Protein AF-A0A0R3R9L2-F1 (afdb_monomer_lite)

Sequence (101 aa):
MDDNDNHEALLNSPLIKNKICRPRLVAKDGRCVLRQIGMPHPCRSVYKNWFHLVIECSWRIILCVFASGFIITWIIFALIYYLTILPDQSIVSFYLKKEKN

Secondary structure (DSSP, 8-state):
--SHHHHHHHHT-TTT-S------SB-TTS-B-------S-HHHHHHHTHHHHHHHTTTHHHHHHHHHHHHHHHHHHHHHHHHHHHHHHHHHHHHHHHHT-

Foldseek 3Di:
DPDPVVVVVVCPPVVNVPPPPVPPQADPVRDGPDDPPDDPPPPVVVVVCVVVVLVVVPDVSVVVVVVVVVVVVVVVVVVVVCVVVVVVVVVVVVVVVVVVD

Radius of gyration: 33.73 Å; chains: 1; bounding box: 72×45×93 Å

Organism: NCBI:txid42155

Structure (mmCIF, N/CA/C/O backbone):
data_AF-A0A0R3R9L2-F1
#
_entry.id   AF-A0A0R3R9L2-F1
#
loop_
_atom_site.group_PDB
_atom_site.id
_atom_site.type_symbol
_atom_site.label_atom_id
_atom_site.label_alt_id
_atom_site.label_comp_id
_atom_site.label_asym_id
_atom_site.label_entity_id
_atom_site.label_seq_id
_atom_site.pdbx_PDB_ins_code
_atom_site.Cartn_x
_atom_site.Cartn_y
_atom_site.Cartn_z
_atom_site.occupancy
_atom_site.B_iso_or_equiv
_atom_site.auth_seq_id
_atom_site.auth_comp_id
_atom_site.auth_asym_id
_atom_site.auth_atom_id
_atom_site.pdbx_PDB_model_num
ATOM 1 N N . MET A 1 1 ? 35.067 -37.225 -55.268 1.00 53.47 1 MET A N 1
ATOM 2 C CA . MET A 1 1 ? 34.659 -35.812 -55.129 1.00 53.47 1 MET A CA 1
ATOM 3 C C . MET A 1 1 ? 33.175 -35.883 -54.801 1.00 53.47 1 MET A C 1
ATOM 5 O O . MET A 1 1 ? 32.401 -35.716 -55.719 1.00 53.47 1 MET A O 1
ATOM 9 N N . ASP A 1 2 ? 32.764 -36.267 -53.582 1.00 56.53 2 ASP A N 1
ATOM 10 C CA . ASP A 1 2 ? 31.375 -36.757 -53.391 1.00 56.53 2 ASP A CA 1
ATOM 11 C C . ASP A 1 2 ? 30.746 -36.459 -52.010 1.00 56.53 2 ASP A C 1
ATOM 13 O O . ASP A 1 2 ? 29.701 -37.009 -51.680 1.00 56.53 2 ASP A O 1
ATOM 17 N N . ASP A 1 3 ? 31.335 -35.581 -51.188 1.00 60.66 3 ASP A N 1
ATOM 18 C CA . ASP A 1 3 ? 30.789 -35.274 -49.847 1.00 60.66 3 ASP A CA 1
ATOM 19 C C . ASP A 1 3 ? 30.029 -33.934 -49.772 1.00 60.66 3 ASP A C 1
ATOM 21 O O . ASP A 1 3 ? 29.257 -33.696 -48.842 1.00 60.66 3 ASP A O 1
ATOM 25 N N . ASN A 1 4 ? 30.221 -33.044 -50.752 1.00 60.06 4 ASN A N 1
ATOM 26 C CA . ASN A 1 4 ? 29.654 -31.691 -50.731 1.00 60.06 4 ASN A CA 1
ATOM 27 C C . ASN A 1 4 ? 28.158 -31.670 -51.102 1.00 60.06 4 ASN A C 1
ATOM 29 O O . ASN A 1 4 ? 27.377 -30.906 -50.535 1.00 60.06 4 ASN A O 1
ATOM 33 N N . ASP A 1 5 ? 27.741 -32.564 -51.995 1.00 63.94 5 ASP A N 1
ATOM 34 C CA . ASP A 1 5 ? 26.405 -32.540 -52.603 1.00 63.94 5 ASP A CA 1
ATOM 35 C C . ASP A 1 5 ? 25.322 -33.043 -51.632 1.00 63.94 5 ASP A C 1
ATOM 37 O O . ASP A 1 5 ? 24.158 -32.636 -51.680 1.00 63.94 5 ASP A O 1
ATOM 41 N N . ASN A 1 6 ? 25.721 -33.887 -50.677 1.00 64.50 6 ASN A N 1
ATOM 42 C CA . ASN A 1 6 ? 24.830 -34.450 -49.667 1.00 64.50 6 ASN A CA 1
ATOM 43 C C . ASN A 1 6 ? 24.454 -33.420 -48.580 1.00 64.50 6 ASN A C 1
ATOM 45 O O . ASN A 1 6 ? 23.339 -33.439 -48.055 1.00 64.50 6 ASN A O 1
ATOM 49 N N . HIS A 1 7 ? 25.351 -32.476 -48.266 1.00 61.41 7 HIS A N 1
ATOM 50 C CA . HIS A 1 7 ? 25.081 -31.384 -47.320 1.00 61.41 7 HIS A CA 1
ATOM 51 C C . HIS A 1 7 ? 24.032 -30.399 -47.859 1.00 61.41 7 HIS A C 1
ATOM 53 O O . HIS A 1 7 ? 23.166 -29.930 -47.112 1.00 61.41 7 HIS A O 1
ATOM 59 N N . GLU A 1 8 ? 24.065 -30.127 -49.163 1.00 65.25 8 GLU A N 1
ATOM 60 C CA . GLU A 1 8 ? 23.090 -29.260 -49.831 1.00 65.25 8 GLU A CA 1
ATOM 61 C C . GLU A 1 8 ? 21.702 -29.913 -49.919 1.00 65.25 8 GLU A C 1
ATOM 63 O O . GLU A 1 8 ? 20.677 -29.232 -49.808 1.00 65.25 8 GLU A O 1
ATOM 68 N N . ALA A 1 9 ? 21.648 -31.243 -50.035 1.00 65.94 9 ALA A N 1
ATOM 69 C CA . ALA A 1 9 ? 20.397 -31.997 -50.011 1.00 65.94 9 ALA A CA 1
ATOM 70 C C . ALA A 1 9 ? 19.713 -31.954 -48.631 1.00 65.94 9 ALA A C 1
ATOM 72 O O . ALA A 1 9 ? 18.496 -31.767 -48.553 1.00 65.94 9 ALA A O 1
ATOM 73 N N . LEU A 1 10 ? 20.478 -32.038 -47.533 1.00 63.91 10 LEU A N 1
ATOM 74 C CA . LEU A 1 10 ? 19.928 -31.932 -46.174 1.00 63.91 10 LEU A CA 1
ATOM 75 C C . LEU A 1 10 ? 19.383 -30.529 -45.871 1.00 63.91 10 LEU A C 1
ATOM 77 O O . LEU A 1 10 ? 18.316 -30.414 -45.264 1.00 63.91 10 LEU A O 1
ATOM 81 N N . LEU A 1 11 ? 20.045 -29.471 -46.348 1.00 63.28 11 LEU A N 1
ATOM 82 C CA . LEU A 1 11 ? 19.572 -28.083 -46.226 1.00 63.28 11 LEU A CA 1
ATOM 83 C C . LEU A 1 11 ? 18.267 -27.817 -46.992 1.00 63.28 11 LEU A C 1
ATOM 85 O O . LEU A 1 11 ? 17.451 -27.007 -46.550 1.00 63.28 11 LEU A O 1
ATOM 89 N N . ASN A 1 12 ? 18.049 -28.513 -48.110 1.00 62.66 12 ASN A N 1
ATOM 90 C CA . ASN A 1 12 ? 16.874 -28.345 -48.971 1.00 62.66 12 ASN A CA 1
ATOM 91 C C . ASN A 1 12 ? 15.662 -29.202 -48.567 1.00 62.66 12 ASN A C 1
ATOM 93 O O . AS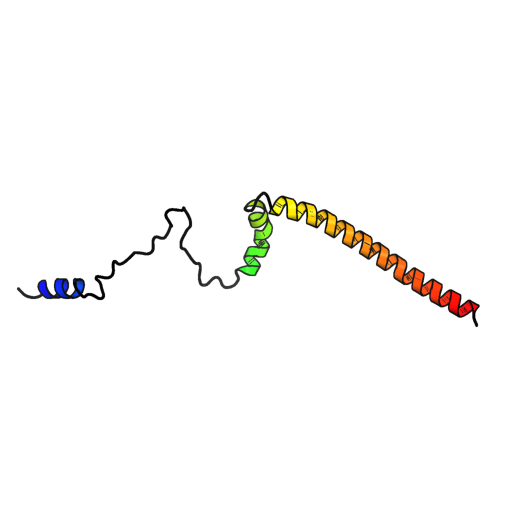N A 1 12 ? 14.609 -29.128 -49.209 1.00 62.66 12 ASN A O 1
ATOM 97 N N . SER A 1 13 ? 15.768 -29.962 -47.474 1.00 62.78 13 SER A N 1
ATOM 98 C CA . SER A 1 13 ? 14.650 -30.697 -46.881 1.00 62.78 13 SER A CA 1
ATOM 99 C C . SER A 1 13 ? 13.464 -29.755 -46.601 1.00 62.78 13 SER A C 1
ATOM 101 O O . SER A 1 13 ? 13.644 -28.714 -45.958 1.00 62.78 13 SER A O 1
ATOM 103 N N . PRO A 1 14 ? 12.219 -30.106 -46.976 1.00 55.72 14 PRO A N 1
ATOM 104 C CA . PRO A 1 14 ? 11.044 -29.262 -46.737 1.00 55.72 14 PRO A CA 1
ATOM 105 C C . PRO A 1 14 ? 10.760 -29.009 -45.246 1.00 55.72 14 PRO A C 1
ATOM 107 O O . PRO A 1 14 ? 10.020 -28.085 -44.919 1.00 55.72 14 PRO A O 1
ATOM 110 N N . LEU A 1 15 ? 11.390 -29.763 -44.334 1.00 56.31 15 LEU A N 1
ATOM 111 C CA . LEU A 1 15 ? 11.323 -29.493 -42.895 1.00 56.31 15 LEU A CA 1
ATOM 112 C C . LEU A 1 15 ? 12.181 -28.284 -42.465 1.00 56.31 15 LEU A C 1
ATOM 114 O O . LEU A 1 15 ? 11.862 -27.645 -41.466 1.00 56.31 15 LEU A O 1
ATOM 118 N N . ILE A 1 16 ? 13.218 -27.925 -43.235 1.00 56.28 16 ILE A N 1
ATOM 119 C CA . ILE A 1 16 ? 14.119 -26.776 -42.994 1.00 56.28 16 ILE A CA 1
ATOM 120 C C . ILE A 1 16 ? 13.730 -25.561 -43.859 1.00 56.28 16 ILE A C 1
ATOM 122 O O . ILE A 1 16 ? 14.048 -24.420 -43.525 1.00 56.28 16 ILE A O 1
ATOM 126 N N . LYS A 1 17 ? 12.952 -25.777 -44.930 1.00 48.84 17 LYS A N 1
ATOM 127 C CA . LYS A 1 17 ? 12.361 -24.717 -45.769 1.00 48.84 17 LYS A CA 1
ATOM 128 C C . LYS A 1 17 ? 11.123 -24.052 -45.147 1.00 48.84 17 LYS A C 1
ATOM 130 O O . LYS A 1 17 ? 10.515 -23.175 -45.754 1.00 48.84 17 LYS A O 1
ATOM 135 N N . ASN A 1 18 ? 10.756 -24.395 -43.918 1.00 56.09 18 ASN A N 1
ATOM 136 C CA . ASN A 1 18 ? 10.009 -23.453 -43.098 1.00 56.09 18 ASN A CA 1
ATOM 137 C C . ASN A 1 18 ? 11.006 -22.394 -42.661 1.00 56.09 18 ASN A C 1
ATOM 139 O O . ASN A 1 18 ? 11.889 -22.707 -41.868 1.00 56.09 18 ASN A O 1
ATOM 143 N N . LYS A 1 19 ? 10.885 -21.170 -43.206 1.00 52.25 19 LYS A N 1
ATOM 144 C CA . LYS A 1 19 ? 11.619 -19.979 -42.751 1.00 52.25 19 LYS A CA 1
ATOM 145 C C . LYS A 1 19 ? 11.894 -20.139 -41.266 1.00 52.25 19 LYS A C 1
ATOM 147 O O . LYS A 1 19 ? 10.951 -20.080 -40.476 1.00 52.25 19 LYS A O 1
ATOM 152 N N . ILE A 1 20 ? 13.154 -20.357 -40.894 1.00 57.50 20 ILE A N 1
ATOM 153 C CA . ILE A 1 20 ? 13.573 -20.273 -39.503 1.00 57.50 20 ILE A CA 1
ATOM 154 C C . ILE A 1 20 ? 13.354 -18.805 -39.149 1.00 57.50 20 ILE A C 1
ATOM 156 O O . ILE A 1 20 ? 14.224 -17.952 -39.323 1.00 57.50 20 ILE A O 1
ATOM 160 N N . CYS A 1 21 ? 12.126 -18.483 -38.752 1.00 54.25 21 CYS A N 1
ATOM 161 C CA . CYS A 1 21 ? 11.729 -17.217 -38.189 1.00 54.25 21 CYS A CA 1
ATOM 162 C C . CYS A 1 21 ? 12.418 -17.214 -36.836 1.00 54.25 21 CYS A C 1
ATOM 164 O O . CYS A 1 21 ? 11.837 -17.620 -35.834 1.00 54.25 21 CYS A O 1
ATOM 166 N N . ARG A 1 22 ? 13.710 -16.859 -36.843 1.00 59.88 22 ARG A N 1
ATOM 167 C CA . ARG A 1 22 ? 14.498 -16.622 -35.639 1.00 59.88 22 ARG A CA 1
ATOM 168 C C . ARG A 1 22 ? 13.614 -15.729 -34.766 1.00 59.88 22 ARG A C 1
ATOM 170 O O . ARG A 1 22 ? 13.294 -14.621 -35.217 1.00 59.88 22 ARG A O 1
ATOM 177 N N . PRO A 1 23 ? 13.135 -16.201 -33.603 1.00 59.72 23 PRO A N 1
ATOM 178 C CA . PRO A 1 23 ? 12.307 -15.369 -32.751 1.00 59.72 23 PRO A CA 1
ATOM 179 C C . PRO A 1 23 ? 13.140 -14.136 -32.416 1.00 59.72 23 PRO A C 1
ATOM 181 O O . PRO A 1 23 ? 14.226 -14.236 -31.845 1.00 59.72 23 PRO A O 1
ATOM 184 N N . ARG A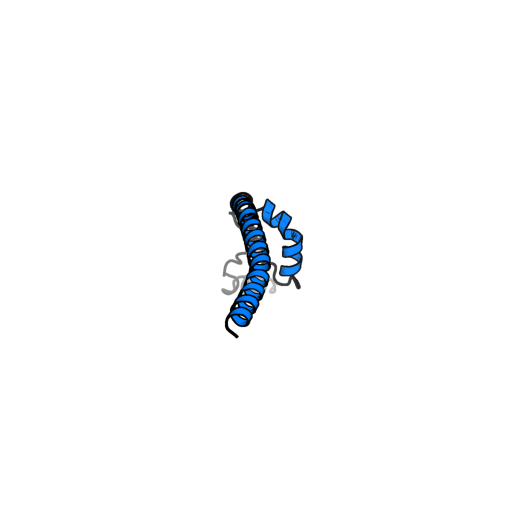 1 24 ? 12.695 -12.968 -32.882 1.00 61.59 24 ARG A N 1
ATOM 185 C CA . ARG A 1 24 ? 13.384 -11.717 -32.581 1.00 61.59 24 ARG A CA 1
ATOM 186 C C . ARG A 1 24 ? 13.193 -11.440 -31.096 1.00 61.59 24 ARG A C 1
ATOM 188 O O . ARG A 1 24 ? 12.063 -11.396 -30.622 1.00 61.59 24 ARG A O 1
ATOM 195 N N . LEU A 1 25 ? 14.306 -11.237 -30.392 1.00 58.53 25 LEU A N 1
ATOM 196 C CA . LEU A 1 25 ? 14.349 -10.926 -28.957 1.00 58.53 25 LEU A CA 1
ATOM 197 C C . LEU A 1 25 ? 13.509 -9.688 -28.601 1.00 58.53 25 LEU A C 1
ATOM 199 O O . LEU A 1 25 ? 13.000 -9.581 -27.489 1.00 58.53 25 LEU A O 1
ATOM 203 N N . VAL A 1 26 ? 13.328 -8.779 -29.561 1.00 54.59 26 VAL A N 1
ATOM 204 C CA . VAL A 1 26 ? 12.565 -7.540 -29.422 1.00 54.59 26 VAL A CA 1
ATOM 205 C C . VAL A 1 26 ? 11.605 -7.417 -30.607 1.00 54.59 26 VAL A C 1
ATOM 207 O O . VAL A 1 26 ? 12.017 -7.489 -31.770 1.00 54.59 26 VAL A O 1
ATOM 210 N N . ALA A 1 27 ? 10.312 -7.271 -30.321 1.00 66.50 27 ALA A N 1
ATOM 211 C CA . ALA A 1 27 ? 9.293 -6.976 -31.321 1.00 66.50 27 ALA A CA 1
ATOM 212 C C . ALA A 1 27 ? 9.495 -5.558 -31.884 1.00 66.50 27 ALA A C 1
ATOM 214 O O . ALA A 1 27 ? 10.064 -4.695 -31.220 1.00 66.50 27 ALA A O 1
ATOM 215 N N . LYS A 1 28 ? 9.000 -5.282 -33.100 1.00 69.12 28 LYS A N 1
ATOM 216 C CA . LYS A 1 28 ? 9.080 -3.934 -33.705 1.00 69.12 28 LYS A CA 1
ATOM 217 C C . LYS A 1 28 ? 8.397 -2.847 -32.856 1.00 69.12 28 LYS A C 1
ATOM 219 O O . LYS A 1 28 ? 8.754 -1.686 -32.991 1.00 69.12 28 LYS A O 1
ATOM 224 N N . ASP A 1 29 ? 7.506 -3.244 -31.949 1.00 66.06 29 ASP A N 1
ATOM 225 C CA . ASP A 1 29 ? 6.820 -2.375 -30.985 1.00 66.06 29 ASP A CA 1
ATOM 226 C C . ASP A 1 29 ? 7.660 -2.064 -29.729 1.00 66.06 29 ASP A C 1
ATOM 228 O O . ASP A 1 29 ? 7.139 -1.555 -28.739 1.00 66.06 29 ASP A O 1
ATOM 232 N N . GLY A 1 30 ? 8.943 -2.447 -29.709 1.00 59.09 30 GLY A N 1
ATOM 233 C CA . GLY A 1 30 ? 9.853 -2.236 -28.578 1.00 59.09 30 GLY A CA 1
ATOM 234 C C . GLY A 1 30 ? 9.647 -3.195 -27.402 1.00 59.09 30 GLY A C 1
ATOM 235 O O . GLY A 1 30 ? 10.373 -3.121 -26.415 1.00 59.09 30 GLY A O 1
ATOM 236 N N . ARG A 1 31 ? 8.687 -4.126 -27.487 1.00 62.03 31 ARG A N 1
ATOM 237 C CA . ARG A 1 31 ? 8.450 -5.123 -26.433 1.00 62.03 31 ARG A CA 1
ATOM 238 C C . ARG A 1 31 ? 9.413 -6.300 -26.566 1.00 62.03 31 ARG A C 1
ATOM 240 O O . ARG A 1 31 ? 9.486 -6.932 -27.620 1.00 62.03 31 ARG A O 1
ATOM 247 N N . CYS A 1 32 ? 10.120 -6.628 -25.490 1.00 60.38 32 CYS A N 1
ATOM 248 C CA . CYS A 1 32 ? 10.989 -7.800 -25.442 1.00 60.38 32 CYS A CA 1
ATOM 249 C C . CYS A 1 32 ? 10.155 -9.089 -25.407 1.00 60.38 32 CYS A C 1
ATOM 251 O O . CYS A 1 32 ? 9.316 -9.272 -24.526 1.00 60.38 32 CYS A O 1
ATOM 253 N N . VAL A 1 33 ? 10.412 -10.014 -26.334 1.00 62.50 33 VAL A N 1
ATOM 254 C CA . VAL A 1 33 ? 9.764 -11.340 -26.415 1.00 62.50 33 VAL A CA 1
ATOM 255 C C . VAL A 1 33 ? 10.523 -12.340 -25.529 1.00 62.50 33 VAL A C 1
ATOM 257 O O . VAL A 1 33 ? 10.789 -13.478 -25.899 1.00 62.50 33 VAL A O 1
ATOM 260 N N . LEU A 1 34 ? 10.932 -11.893 -24.343 1.00 63.34 34 LEU A N 1
ATOM 261 C CA . LEU A 1 34 ? 11.602 -12.712 -23.340 1.00 63.34 34 LEU A CA 1
ATOM 262 C C . LEU A 1 34 ? 10.568 -13.081 -22.282 1.00 63.34 34 LEU A C 1
ATOM 264 O O . LEU A 1 34 ? 10.274 -12.314 -21.368 1.00 63.34 34 LEU A O 1
ATOM 268 N N . ARG A 1 35 ? 9.976 -14.267 -22.423 1.00 58.12 35 ARG A N 1
ATOM 269 C CA . ARG A 1 35 ? 9.162 -14.860 -21.362 1.00 58.12 35 ARG A CA 1
ATOM 270 C C . ARG A 1 35 ? 10.119 -15.543 -20.392 1.00 58.12 35 ARG A C 1
ATOM 272 O O . ARG A 1 35 ? 10.669 -16.591 -20.710 1.00 58.12 35 ARG A O 1
ATOM 279 N N . GLN A 1 36 ? 10.337 -14.940 -19.228 1.00 59.09 36 GLN A N 1
ATOM 280 C CA . GLN A 1 36 ? 11.193 -15.504 -18.186 1.00 59.09 36 GLN A CA 1
ATOM 281 C C . GLN A 1 36 ? 10.500 -16.715 -17.543 1.00 59.09 36 GLN A C 1
ATOM 283 O O . GLN A 1 36 ? 9.732 -16.575 -16.592 1.00 59.09 36 GLN A O 1
ATOM 288 N N . ILE A 1 37 ? 10.724 -17.909 -18.099 1.00 54.00 37 ILE A N 1
ATOM 289 C CA . ILE A 1 37 ? 10.250 -19.173 -17.528 1.00 54.00 37 ILE A CA 1
ATOM 290 C C . ILE A 1 37 ? 11.325 -19.682 -16.562 1.00 54.00 37 ILE A C 1
ATOM 292 O O . ILE A 1 37 ? 12.435 -19.972 -16.993 1.00 54.00 37 ILE A O 1
ATOM 296 N N . GLY A 1 38 ? 11.017 -19.751 -15.261 1.00 57.28 38 GLY A N 1
ATOM 297 C CA . GLY A 1 38 ? 11.915 -20.356 -14.264 1.00 57.28 38 GLY A CA 1
ATOM 298 C C . GLY A 1 38 ? 12.333 -19.487 -13.076 1.00 57.28 38 GLY A C 1
ATOM 299 O O . GLY A 1 38 ? 13.276 -19.851 -12.383 1.00 57.28 38 GLY A O 1
ATOM 300 N N . MET A 1 39 ? 11.669 -18.360 -12.790 1.00 58.41 39 MET A N 1
ATOM 301 C CA . MET A 1 39 ? 11.943 -17.643 -11.538 1.00 58.41 39 MET A CA 1
ATOM 302 C C . MET A 1 39 ? 11.274 -18.390 -10.367 1.00 58.41 39 MET A C 1
ATOM 304 O O . MET A 1 39 ? 10.054 -18.542 -10.394 1.00 58.41 39 MET A O 1
ATOM 308 N N . PRO A 1 40 ? 12.016 -18.858 -9.344 1.00 57.56 40 PRO A N 1
ATOM 309 C CA . PRO A 1 40 ? 11.443 -19.701 -8.292 1.00 57.56 40 PRO A CA 1
ATOM 310 C C . PRO A 1 40 ? 10.512 -18.944 -7.326 1.00 57.56 40 PRO A C 1
ATOM 312 O O . PRO A 1 40 ? 9.646 -19.563 -6.718 1.00 57.56 40 PRO A O 1
ATOM 315 N N . HIS A 1 41 ? 10.609 -17.609 -7.213 1.00 57.59 41 HIS A N 1
ATOM 316 C CA . HIS A 1 41 ? 9.778 -16.805 -6.295 1.00 57.59 41 HIS A CA 1
ATOM 317 C C . HIS A 1 41 ? 9.391 -15.415 -6.847 1.00 57.59 41 HIS A C 1
ATOM 319 O O . HIS A 1 41 ? 9.740 -14.392 -6.248 1.00 57.59 41 HIS A O 1
ATOM 325 N N . PRO A 1 42 ? 8.649 -15.329 -7.965 1.00 61.22 42 PRO A N 1
ATOM 326 C CA . PRO A 1 42 ? 8.334 -14.050 -8.597 1.00 61.22 42 PRO A CA 1
ATOM 327 C C . PRO A 1 42 ? 7.465 -13.165 -7.691 1.00 61.22 42 PRO A C 1
ATOM 329 O O . PRO A 1 42 ? 7.766 -11.991 -7.519 1.00 61.22 42 PRO A O 1
ATOM 332 N N . CYS A 1 43 ? 6.457 -13.727 -7.012 1.00 59.97 43 CYS A N 1
ATOM 333 C CA . CYS A 1 43 ? 5.558 -12.944 -6.156 1.00 59.97 43 CYS A CA 1
ATOM 334 C C . CYS A 1 43 ? 6.288 -12.202 -5.025 1.00 59.97 43 CYS A C 1
ATOM 336 O O . CYS A 1 43 ? 6.101 -11.002 -4.862 1.00 59.97 43 CYS A O 1
ATOM 338 N N . ARG A 1 44 ? 7.159 -12.874 -4.258 1.00 61.84 44 ARG A N 1
ATOM 339 C CA . ARG A 1 44 ? 7.810 -12.265 -3.081 1.00 61.84 44 ARG A CA 1
ATOM 340 C C . ARG A 1 44 ? 8.770 -11.131 -3.455 1.00 61.84 44 ARG A C 1
ATOM 342 O O . ARG A 1 44 ? 8.849 -10.139 -2.735 1.00 61.84 44 ARG A O 1
ATOM 349 N N . SER A 1 45 ? 9.475 -11.262 -4.579 1.00 61.56 45 SER A N 1
ATOM 350 C CA . SER A 1 45 ? 10.347 -10.196 -5.084 1.00 61.56 45 SER A CA 1
ATOM 351 C C . SER A 1 45 ? 9.540 -9.018 -5.632 1.00 61.56 45 SER A C 1
ATOM 353 O O . SER A 1 45 ? 9.914 -7.869 -5.415 1.00 61.56 45 SER A O 1
ATOM 355 N N . VAL A 1 46 ? 8.403 -9.289 -6.278 1.00 62.34 46 VAL A N 1
ATOM 356 C CA . VAL A 1 46 ? 7.502 -8.257 -6.812 1.00 62.34 46 VAL A CA 1
ATOM 357 C C . VAL A 1 46 ? 6.851 -7.444 -5.689 1.00 62.34 46 VAL A C 1
ATOM 359 O O . VAL A 1 46 ? 6.801 -6.223 -5.799 1.00 62.34 46 VAL A O 1
ATOM 362 N N . TYR A 1 47 ? 6.457 -8.067 -4.569 1.00 63.19 47 TYR A N 1
ATOM 363 C CA . TYR A 1 47 ? 5.960 -7.327 -3.399 1.00 63.19 47 TYR A CA 1
ATOM 364 C C . TYR A 1 47 ? 7.025 -6.413 -2.779 1.00 63.19 47 TYR A C 1
ATOM 366 O O . TYR A 1 47 ? 6.701 -5.303 -2.376 1.00 63.19 47 TYR A O 1
ATOM 374 N N . LYS A 1 48 ? 8.307 -6.813 -2.738 1.00 66.19 48 LYS A N 1
ATOM 375 C CA . LYS A 1 48 ? 9.382 -5.899 -2.293 1.00 66.19 48 LYS A CA 1
ATOM 376 C C . LYS A 1 48 ? 9.561 -4.720 -3.251 1.00 66.19 48 LYS A C 1
ATOM 378 O O . LYS A 1 48 ? 9.832 -3.613 -2.801 1.00 66.19 48 LYS A O 1
ATOM 383 N N . ASN A 1 49 ? 9.349 -4.944 -4.546 1.00 69.12 49 ASN A N 1
ATOM 384 C CA . ASN A 1 49 ? 9.445 -3.921 -5.585 1.00 69.12 49 ASN A CA 1
ATOM 385 C C . ASN A 1 49 ? 8.137 -3.159 -5.841 1.00 69.12 49 ASN A C 1
ATOM 387 O O . ASN A 1 49 ? 8.045 -2.428 -6.826 1.00 69.12 49 ASN A O 1
ATOM 391 N N . TRP A 1 50 ? 7.135 -3.292 -4.966 1.00 74.12 50 TRP A N 1
ATOM 392 C CA . TRP A 1 50 ? 5.830 -2.656 -5.146 1.00 74.12 50 TRP A CA 1
ATOM 393 C C . TRP A 1 50 ? 5.923 -1.135 -5.320 1.00 74.12 50 TRP A C 1
ATOM 395 O O . TRP A 1 50 ? 5.192 -0.585 -6.129 1.00 74.12 50 TRP A O 1
ATOM 405 N N . PHE A 1 51 ? 6.865 -0.460 -4.654 1.00 67.12 51 PHE A N 1
ATOM 406 C CA . PHE A 1 51 ? 7.091 0.978 -4.827 1.00 67.12 51 PHE A CA 1
ATOM 407 C C . PHE A 1 51 ? 7.596 1.329 -6.232 1.00 67.12 51 PHE A C 1
ATOM 409 O O . PHE A 1 51 ? 7.079 2.246 -6.865 1.00 67.12 51 PHE A O 1
ATOM 416 N N . HIS A 1 52 ? 8.548 0.554 -6.756 1.00 74.94 52 HIS A N 1
ATOM 417 C CA . HIS A 1 52 ? 8.999 0.701 -8.139 1.00 74.94 52 HIS A CA 1
ATOM 418 C C . HIS A 1 52 ? 7.856 0.431 -9.127 1.00 74.94 52 HIS A C 1
ATOM 420 O O . HIS A 1 52 ? 7.663 1.220 -10.044 1.00 74.94 52 HIS A O 1
ATOM 426 N N . LEU A 1 53 ? 7.036 -0.600 -8.888 1.00 72.31 53 LEU A N 1
ATOM 427 C CA . LEU A 1 53 ? 5.849 -0.906 -9.698 1.00 72.31 53 LEU A CA 1
ATOM 428 C C . LEU A 1 53 ? 4.808 0.232 -9.661 1.00 72.31 53 LEU A C 1
ATOM 430 O O . LEU A 1 53 ? 4.211 0.574 -10.681 1.00 72.31 53 LEU A O 1
ATOM 434 N N . VAL A 1 54 ? 4.603 0.834 -8.485 1.00 73.81 54 VAL A N 1
ATOM 435 C CA . VAL A 1 54 ? 3.689 1.965 -8.262 1.00 73.81 54 VAL A CA 1
ATOM 436 C C . VAL A 1 54 ? 4.162 3.210 -9.014 1.00 73.81 54 VAL A C 1
ATOM 438 O O . VAL A 1 54 ? 3.340 3.889 -9.630 1.00 73.81 54 VAL A O 1
ATOM 441 N N . ILE A 1 55 ? 5.470 3.485 -9.013 1.00 72.19 55 ILE A N 1
ATOM 442 C CA . ILE A 1 55 ? 6.068 4.605 -9.756 1.00 72.19 55 ILE A CA 1
ATOM 443 C C . ILE A 1 55 ? 6.054 4.351 -11.268 1.00 72.19 55 ILE A C 1
ATOM 445 O O . ILE A 1 55 ? 5.850 5.281 -12.042 1.00 72.19 55 ILE A O 1
ATOM 449 N N . GLU A 1 56 ? 6.238 3.110 -11.711 1.00 74.38 56 GLU A N 1
ATOM 450 C CA . GLU A 1 56 ? 6.324 2.761 -13.134 1.00 74.38 56 GLU A CA 1
ATOM 451 C C . GLU A 1 56 ? 4.954 2.782 -13.847 1.00 74.38 56 GLU A C 1
ATOM 453 O O . GLU A 1 56 ? 4.877 3.057 -15.040 1.00 74.38 56 GLU A O 1
ATOM 458 N N . CYS A 1 57 ? 3.844 2.589 -13.121 1.00 69.06 57 CYS A N 1
ATOM 459 C CA . CYS A 1 57 ? 2.461 2.618 -13.645 1.00 69.06 57 CYS A CA 1
ATOM 460 C C . CYS A 1 57 ? 1.733 3.966 -13.412 1.00 69.06 57 CYS A C 1
ATOM 462 O O . CYS A 1 57 ? 0.516 4.042 -13.193 1.00 69.06 57 CYS A O 1
ATOM 464 N N . SER A 1 58 ? 2.506 5.042 -13.439 1.00 72.06 58 SER A N 1
ATOM 465 C CA . SER A 1 58 ? 2.232 6.389 -12.930 1.00 72.06 58 SER A CA 1
ATOM 466 C C . SER A 1 58 ? 1.146 7.186 -13.679 1.00 72.06 58 SER A C 1
ATOM 468 O O . SER A 1 58 ? 1.429 8.139 -14.387 1.00 72.06 58 SER A O 1
ATOM 470 N N . TRP A 1 59 ? -0.132 6.858 -13.455 1.00 77.06 59 TRP A N 1
ATOM 471 C CA . TRP A 1 59 ? -1.208 7.863 -13.270 1.00 77.06 59 TRP A CA 1
ATOM 472 C C . TRP A 1 59 ? -2.438 7.223 -12.621 1.00 77.06 59 TRP A C 1
ATOM 474 O O . TRP A 1 59 ? -2.963 7.715 -11.627 1.00 77.06 59 TRP A O 1
ATOM 484 N N . ARG A 1 60 ? -2.835 6.039 -13.107 1.00 83.31 60 ARG A N 1
ATOM 485 C CA . ARG A 1 60 ? -3.949 5.269 -12.524 1.00 83.31 60 ARG A CA 1
ATOM 486 C C . ARG A 1 60 ? -3.642 4.831 -11.096 1.00 83.31 60 ARG A C 1
ATOM 488 O O . ARG A 1 60 ? -4.491 4.945 -10.222 1.00 83.31 60 ARG A O 1
ATOM 495 N N . ILE A 1 61 ? -2.409 4.388 -10.852 1.00 83.19 61 ILE A N 1
ATOM 496 C CA . ILE A 1 61 ? -2.006 3.899 -9.533 1.00 83.19 61 ILE A CA 1
ATOM 497 C C . ILE A 1 61 ? -1.903 5.036 -8.514 1.00 83.19 61 ILE A C 1
ATOM 499 O O . ILE A 1 61 ? -2.295 4.843 -7.369 1.00 83.19 61 ILE A O 1
ATOM 503 N N . ILE A 1 62 ? -1.478 6.237 -8.924 1.00 83.69 62 ILE A N 1
ATOM 504 C CA . ILE A 1 62 ? -1.438 7.403 -8.028 1.00 83.69 62 ILE A CA 1
ATOM 505 C C . ILE A 1 62 ? -2.844 7.724 -7.494 1.00 83.69 62 ILE A C 1
ATOM 507 O O . ILE A 1 62 ? -3.023 7.930 -6.294 1.00 83.69 62 ILE A O 1
ATOM 511 N N . LEU A 1 63 ? -3.854 7.672 -8.372 1.00 87.38 63 LEU A N 1
ATOM 512 C CA . LEU A 1 63 ? -5.254 7.896 -8.011 1.00 87.38 63 LEU A CA 1
ATOM 513 C C . LEU A 1 63 ? -5.785 6.777 -7.109 1.00 87.38 63 LEU A C 1
ATOM 515 O O . LEU A 1 63 ? -6.476 7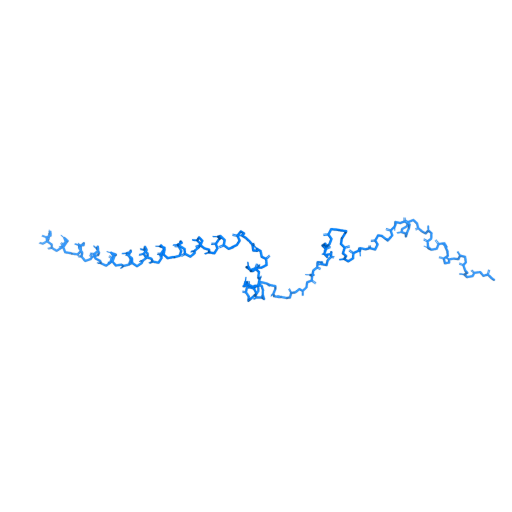.056 -6.131 1.00 87.38 63 LEU A O 1
ATOM 519 N N . CYS A 1 64 ? -5.427 5.521 -7.392 1.00 87.19 64 CYS A N 1
ATOM 520 C CA . CYS A 1 64 ? -5.788 4.384 -6.547 1.00 87.19 64 CYS A CA 1
ATOM 521 C C . CYS A 1 64 ? -5.186 4.488 -5.142 1.00 87.19 64 CYS A C 1
ATOM 523 O O . CYS A 1 64 ? -5.898 4.253 -4.171 1.00 87.19 64 CYS A O 1
ATOM 525 N N . VAL A 1 65 ? -3.906 4.855 -5.014 1.00 87.06 65 VAL A N 1
ATOM 526 C CA . VAL A 1 65 ? -3.243 5.019 -3.710 1.00 87.06 65 VAL A CA 1
ATOM 527 C C . VAL A 1 65 ? -3.906 6.144 -2.924 1.00 87.06 65 VAL A C 1
ATOM 529 O O . VAL A 1 65 ? -4.265 5.940 -1.765 1.00 87.06 65 VAL A O 1
ATOM 532 N N . PHE A 1 66 ? -4.158 7.284 -3.569 1.00 88.19 66 PHE A N 1
ATOM 533 C CA . PHE A 1 66 ? -4.863 8.407 -2.956 1.00 88.19 66 PHE A CA 1
ATOM 534 C C . PHE A 1 66 ? -6.244 7.988 -2.435 1.00 88.19 66 PHE A C 1
ATOM 536 O O . PHE A 1 66 ? -6.517 8.131 -1.246 1.00 88.19 66 PHE A O 1
ATOM 543 N N . ALA A 1 67 ? -7.077 7.376 -3.283 1.00 93.50 67 ALA A N 1
ATOM 544 C CA . ALA A 1 67 ? -8.401 6.889 -2.897 1.00 93.50 67 ALA A CA 1
ATOM 545 C C . ALA A 1 67 ? -8.339 5.826 -1.786 1.00 93.50 67 ALA A C 1
ATOM 547 O O . ALA A 1 67 ? -9.116 5.880 -0.833 1.00 93.50 67 ALA A O 1
ATOM 548 N N . SER A 1 68 ? -7.391 4.886 -1.871 1.00 92.62 68 SER A N 1
ATOM 549 C CA . SER A 1 68 ? -7.207 3.848 -0.852 1.00 92.62 68 SER A CA 1
ATOM 550 C C . SER A 1 68 ? -6.851 4.437 0.509 1.00 92.62 68 SER A C 1
ATOM 552 O O . SER A 1 68 ? -7.357 3.952 1.514 1.00 92.62 68 SER A O 1
ATOM 554 N N . GLY A 1 69 ? -6.070 5.522 0.551 1.00 93.62 69 GLY A N 1
ATOM 555 C CA . GLY A 1 69 ? -5.754 6.235 1.786 1.00 93.62 69 GLY A CA 1
ATOM 556 C C . GLY A 1 69 ? -7.013 6.742 2.489 1.00 93.62 69 GLY A C 1
ATOM 557 O O . GLY A 1 69 ? -7.207 6.451 3.666 1.00 93.62 69 GLY A O 1
ATOM 558 N N . PHE A 1 70 ? -7.918 7.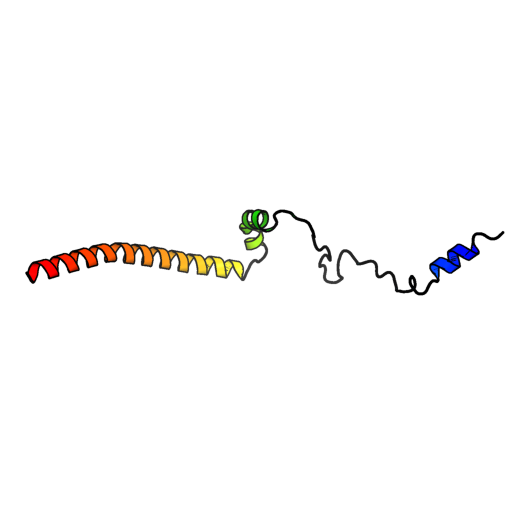405 1.758 1.00 94.50 70 PHE A N 1
ATOM 559 C CA . PHE A 1 70 ? -9.193 7.868 2.325 1.00 94.50 70 PHE A CA 1
ATOM 560 C C . PHE A 1 70 ? -10.069 6.720 2.816 1.00 94.50 70 PHE A C 1
ATOM 562 O O . PHE A 1 70 ? -10.616 6.797 3.915 1.00 94.50 70 PHE A O 1
ATOM 569 N N . ILE A 1 71 ? -10.179 5.649 2.026 1.00 96.44 71 ILE A N 1
ATOM 570 C CA . ILE A 1 71 ? -10.982 4.476 2.389 1.00 96.44 71 ILE A CA 1
ATOM 571 C C . ILE A 1 71 ? -10.418 3.817 3.651 1.00 96.44 71 ILE A C 1
ATOM 573 O O . ILE A 1 71 ? -11.176 3.515 4.567 1.00 96.44 71 ILE A O 1
ATOM 577 N N . ILE A 1 72 ? -9.097 3.634 3.734 1.00 96.38 72 ILE A N 1
ATOM 578 C CA . ILE A 1 72 ? -8.430 3.057 4.909 1.00 96.38 72 ILE A CA 1
ATOM 579 C C . ILE A 1 72 ? -8.701 3.920 6.138 1.00 96.38 72 ILE A C 1
ATOM 581 O O . ILE A 1 72 ? -9.101 3.392 7.172 1.00 96.38 72 ILE A O 1
ATOM 585 N N . THR A 1 73 ? -8.542 5.239 6.028 1.00 96.62 73 THR A N 1
ATOM 586 C CA . THR A 1 73 ? -8.841 6.152 7.132 1.00 96.62 73 THR A CA 1
ATOM 587 C C . THR A 1 73 ? -10.300 6.029 7.572 1.00 96.62 73 THR A C 1
ATOM 589 O O . THR A 1 73 ? -10.554 5.859 8.762 1.00 96.62 73 THR A O 1
ATOM 592 N N . TRP A 1 74 ? -11.259 6.033 6.643 1.00 96.44 74 TRP A N 1
ATOM 593 C CA . TRP A 1 74 ? -12.681 5.847 6.959 1.00 96.44 74 TRP A CA 1
ATOM 594 C C . TRP A 1 74 ? -12.971 4.514 7.645 1.00 96.44 74 TRP A C 1
ATOM 596 O O . TRP A 1 74 ? -13.700 4.489 8.635 1.00 96.44 74 TRP A O 1
ATOM 606 N N . ILE A 1 75 ? -12.380 3.419 7.166 1.00 97.19 75 ILE A N 1
ATOM 607 C CA . ILE A 1 75 ? -12.548 2.093 7.770 1.00 97.19 75 ILE A CA 1
ATOM 608 C C . ILE A 1 75 ? -11.980 2.074 9.188 1.00 97.19 75 ILE A C 1
ATOM 610 O O . ILE A 1 75 ? -12.631 1.549 10.084 1.00 97.19 75 ILE A O 1
ATOM 614 N N . ILE A 1 76 ? -10.804 2.664 9.417 1.00 96.56 76 ILE A N 1
ATOM 615 C CA . ILE A 1 76 ? -10.200 2.735 10.754 1.00 96.56 76 ILE A CA 1
ATOM 616 C C . ILE A 1 76 ? -11.110 3.512 11.708 1.00 96.56 76 ILE A C 1
ATOM 618 O O . ILE A 1 76 ? -11.396 3.028 12.800 1.00 96.56 76 ILE A O 1
ATOM 622 N N . PHE A 1 77 ? -11.614 4.677 11.294 1.00 95.00 77 PHE A N 1
ATOM 623 C CA . PHE A 1 77 ? -12.546 5.455 12.113 1.00 95.00 77 PHE A CA 1
ATOM 624 C C . PHE A 1 77 ? -13.845 4.695 12.398 1.00 95.00 77 PHE A C 1
ATOM 626 O O . PHE A 1 77 ? -14.288 4.662 13.545 1.00 95.00 77 PHE A O 1
ATOM 633 N N . ALA A 1 78 ? -14.427 4.039 11.392 1.00 94.44 78 ALA A N 1
ATOM 634 C CA . ALA A 1 78 ? -15.629 3.227 11.562 1.00 94.44 78 ALA A CA 1
ATOM 635 C C . ALA A 1 78 ? -15.391 2.038 12.505 1.00 94.44 78 ALA A C 1
ATOM 637 O O . ALA A 1 78 ? -16.236 1.737 13.344 1.00 94.44 78 ALA A O 1
ATOM 638 N N . LEU A 1 79 ? -14.230 1.389 12.403 1.00 95.31 79 LEU A N 1
ATOM 639 C CA . LEU A 1 79 ? -13.844 0.266 13.251 1.00 95.31 79 LEU A CA 1
ATOM 640 C C . LEU A 1 79 ? -13.657 0.715 14.701 1.00 95.31 79 LEU A C 1
ATOM 642 O O . LEU A 1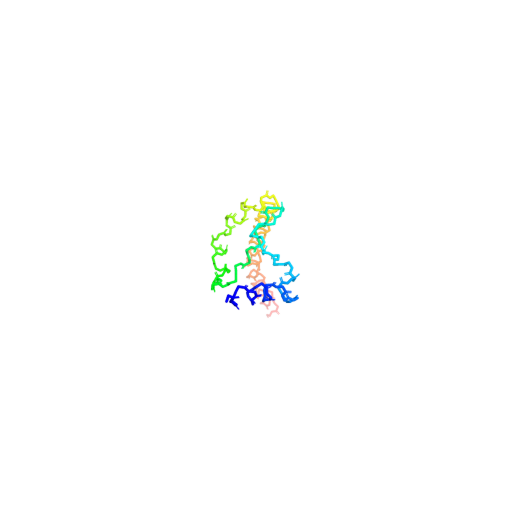 79 ? -14.194 0.072 15.598 1.00 95.31 79 LEU A O 1
ATOM 646 N N . ILE A 1 80 ? -12.964 1.832 14.938 1.00 95.00 80 ILE A N 1
ATOM 647 C CA . ILE A 1 80 ? -12.815 2.414 16.280 1.00 95.00 80 ILE A CA 1
ATOM 648 C C . ILE A 1 80 ? -14.191 2.739 16.864 1.00 95.00 80 ILE A C 1
ATOM 650 O O . ILE A 1 80 ? -14.492 2.320 17.976 1.00 95.00 80 ILE A O 1
ATOM 654 N N . TYR A 1 81 ? -15.048 3.416 16.099 1.00 93.12 81 TYR A N 1
ATOM 655 C CA . TYR A 1 81 ? -16.399 3.772 16.533 1.00 93.12 81 TYR A CA 1
ATOM 656 C C . TYR A 1 81 ? -17.237 2.535 16.881 1.00 93.12 81 TYR A C 1
ATOM 658 O O . TYR A 1 81 ? -17.855 2.475 17.943 1.00 93.12 81 TYR A O 1
ATOM 666 N N . TYR A 1 82 ? -17.201 1.508 16.030 1.00 89.31 82 TYR A N 1
ATOM 667 C CA . TYR A 1 82 ? -17.894 0.247 16.272 1.00 89.31 82 TYR A CA 1
ATOM 668 C C . TYR A 1 82 ? -17.382 -0.454 17.537 1.00 89.31 82 TYR A C 1
ATOM 670 O O . TYR A 1 82 ? -18.182 -0.900 18.358 1.00 89.31 82 TYR A O 1
ATOM 678 N N . LEU A 1 83 ? -16.061 -0.497 17.741 1.00 89.50 83 LEU A N 1
ATOM 679 C CA . LEU A 1 83 ? -15.455 -1.063 18.948 1.00 89.50 83 LEU A CA 1
ATOM 680 C C . LEU A 1 83 ? -15.764 -0.259 20.213 1.00 89.50 83 LEU A C 1
ATOM 682 O O . LEU A 1 83 ? -15.806 -0.849 21.285 1.00 89.50 83 LEU A O 1
ATOM 686 N N . THR A 1 84 ? -15.977 1.054 20.122 1.00 89.75 84 THR A N 1
ATOM 687 C CA . THR A 1 84 ? -16.396 1.880 21.266 1.00 89.75 84 THR A CA 1
ATOM 688 C C . THR A 1 84 ? -17.872 1.674 21.610 1.00 89.75 84 THR A C 1
ATOM 690 O O . THR A 1 84 ? -18.232 1.681 22.782 1.00 89.75 84 THR A O 1
ATOM 693 N N . ILE A 1 85 ? -18.729 1.442 20.617 1.00 89.38 85 ILE A N 1
ATOM 694 C CA . ILE A 1 85 ? -20.178 1.284 20.824 1.00 89.38 85 ILE A CA 1
ATOM 695 C C . ILE A 1 85 ? -20.562 -0.116 21.267 1.00 89.38 85 ILE A C 1
ATOM 697 O O . ILE A 1 85 ? -21.476 -0.271 22.067 1.00 89.38 85 ILE A O 1
ATOM 701 N N . LEU A 1 86 ? -19.876 -1.147 20.778 1.00 82.81 86 LEU A N 1
ATOM 702 C CA . LEU A 1 86 ? -20.143 -2.530 21.166 1.00 82.81 86 LEU A CA 1
ATOM 703 C C . LEU A 1 86 ? -20.152 -2.757 22.701 1.00 82.81 86 LEU A C 1
ATOM 705 O O . LEU A 1 86 ? -21.100 -3.374 23.195 1.00 82.81 86 LEU A O 1
ATOM 709 N N . PRO A 1 87 ? -19.168 -2.262 23.484 1.00 80.38 87 PRO A N 1
ATOM 710 C CA . PRO A 1 87 ? -19.194 -2.384 24.938 1.00 80.38 87 PRO A CA 1
ATOM 711 C C . PRO A 1 87 ? -20.293 -1.524 25.568 1.00 80.38 87 PRO A C 1
ATOM 713 O O . PRO A 1 87 ? -20.963 -2.005 26.479 1.00 80.38 87 PRO A O 1
ATOM 716 N N . ASP A 1 88 ? -20.536 -0.314 25.058 1.00 80.56 88 ASP A N 1
ATOM 717 C CA . ASP A 1 88 ? -21.603 0.569 25.543 1.00 80.56 88 ASP A CA 1
ATOM 718 C C . ASP A 1 88 ? -22.986 -0.095 25.406 1.00 80.56 88 ASP A C 1
ATOM 720 O O . ASP A 1 88 ? -23.726 -0.222 26.381 1.00 80.56 88 ASP A O 1
ATOM 724 N N . GLN A 1 89 ? -23.278 -0.678 24.239 1.00 73.56 89 GLN A N 1
ATOM 725 C CA . GLN A 1 89 ? -24.510 -1.434 23.992 1.00 73.56 89 GLN A CA 1
ATOM 726 C C . GLN A 1 89 ? -24.637 -2.666 24.893 1.00 73.56 89 GLN A C 1
ATOM 728 O O . GLN A 1 89 ? -25.733 -2.969 25.375 1.00 73.56 89 GLN A O 1
ATOM 733 N N . SER A 1 90 ? -23.529 -3.370 25.158 1.00 76.00 90 SER A N 1
ATOM 734 C CA . SER A 1 90 ? -23.545 -4.508 26.081 1.00 76.00 90 SER A CA 1
ATOM 735 C C . SER A 1 90 ? -23.927 -4.067 27.496 1.00 76.00 90 SER A C 1
ATOM 737 O O . SER A 1 90 ? -24.813 -4.665 28.104 1.00 76.00 90 SER A O 1
ATOM 739 N N . ILE A 1 91 ? -23.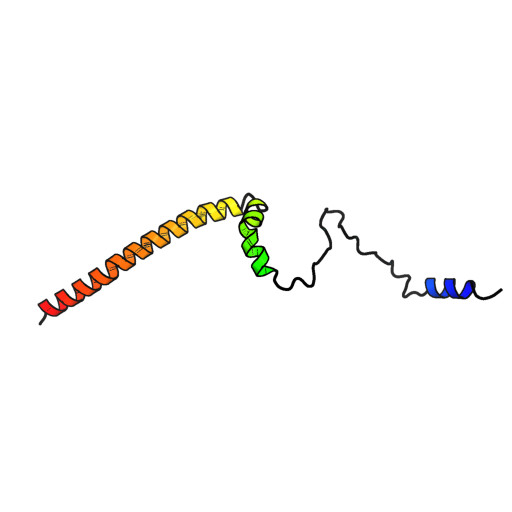343 -2.969 27.984 1.00 77.38 91 ILE A N 1
ATOM 740 C CA . ILE A 1 91 ? -23.597 -2.415 29.316 1.00 77.38 91 ILE A CA 1
ATOM 741 C C . ILE A 1 91 ? -25.056 -1.966 29.426 1.00 77.38 91 ILE A C 1
ATOM 743 O O . ILE A 1 91 ? -25.752 -2.383 30.350 1.00 77.38 91 ILE A O 1
ATOM 747 N N . VAL A 1 92 ? -25.556 -1.198 28.457 1.00 80.69 92 VAL A N 1
ATOM 748 C CA . VAL A 1 92 ? -26.956 -0.744 28.417 1.00 80.69 92 VAL A CA 1
ATOM 749 C C . VAL A 1 92 ? -27.933 -1.926 28.448 1.00 80.69 92 VAL A C 1
ATOM 751 O O . VAL A 1 92 ? -28.913 -1.896 29.194 1.00 80.69 92 VAL A O 1
ATOM 754 N N . SER A 1 93 ? -27.648 -3.006 27.714 1.00 78.25 93 SER A N 1
ATOM 755 C CA . SER A 1 93 ? -28.462 -4.230 27.738 1.00 78.25 93 SER A CA 1
ATOM 756 C C . SER A 1 93 ? -28.498 -4.891 29.125 1.00 78.25 93 SER A C 1
ATOM 758 O O . SER A 1 93 ? -29.570 -5.293 29.589 1.00 78.25 93 SER A O 1
ATOM 760 N N . PHE A 1 94 ? -27.360 -4.947 29.831 1.00 79.94 94 PHE A N 1
ATOM 761 C CA . PHE A 1 94 ? -27.299 -5.431 31.216 1.00 79.94 94 PHE A CA 1
ATOM 762 C C . PHE A 1 94 ? -28.069 -4.528 32.189 1.00 79.94 94 PHE A C 1
ATOM 764 O O . PHE A 1 94 ? -28.770 -5.045 33.062 1.00 79.94 94 PHE A O 1
ATOM 771 N N . TYR A 1 95 ? -27.993 -3.203 32.032 1.00 77.38 95 TYR A N 1
ATOM 772 C CA . TYR A 1 95 ? -28.734 -2.252 32.869 1.00 77.38 95 TYR A CA 1
ATOM 773 C C . TYR A 1 95 ? -30.250 -2.390 32.696 1.00 77.38 95 TYR A C 1
ATOM 775 O O . TYR A 1 95 ? -30.959 -2.543 33.690 1.00 77.38 95 TYR A O 1
ATOM 783 N N . LEU A 1 96 ? -30.752 -2.446 31.459 1.00 82.12 96 LEU A N 1
ATOM 784 C CA . LEU A 1 96 ? -32.188 -2.619 31.206 1.00 82.12 96 LEU A CA 1
ATOM 785 C C . LEU A 1 96 ? -32.715 -3.978 31.677 1.00 82.12 96 LEU A C 1
ATOM 787 O O . LEU A 1 96 ? -33.863 -4.088 32.109 1.00 82.12 96 LEU A O 1
ATOM 791 N N . LYS A 1 97 ? -31.887 -5.027 31.625 1.00 78.00 97 LYS A N 1
ATOM 792 C CA . LYS A 1 97 ? -32.258 -6.334 32.178 1.00 78.00 97 LYS A CA 1
ATOM 793 C C . LYS A 1 97 ? -32.317 -6.325 33.707 1.00 78.00 97 LYS A C 1
ATOM 795 O O . LYS A 1 97 ? -33.137 -7.042 34.271 1.00 78.00 97 LYS A O 1
ATOM 800 N N . LYS A 1 98 ? -31.483 -5.516 34.363 1.00 74.69 98 LYS A N 1
ATOM 801 C CA . LYS A 1 98 ? -31.493 -5.342 35.819 1.00 74.69 98 LYS A CA 1
ATOM 802 C C . LYS A 1 98 ? -32.683 -4.508 36.302 1.00 74.69 98 LYS A C 1
ATOM 804 O O . LYS A 1 98 ? -33.181 -4.772 37.379 1.00 74.69 98 LYS A O 1
ATOM 809 N N . GLU A 1 99 ? -33.139 -3.529 35.525 1.00 77.88 99 GLU A N 1
ATOM 810 C CA . GLU A 1 99 ? -34.306 -2.705 35.879 1.00 77.88 99 GLU A CA 1
ATOM 811 C C . GLU A 1 99 ? -35.635 -3.472 35.764 1.00 77.88 99 GLU A C 1
ATOM 813 O O . GLU A 1 99 ? -36.585 -3.189 36.488 1.00 77.88 99 GLU A O 1
ATOM 818 N N . LYS A 1 100 ? -35.709 -4.466 34.870 1.00 68.25 100 LYS A N 1
ATOM 819 C CA . LYS A 1 100 ? -36.915 -5.285 34.664 1.00 68.25 100 LYS A CA 1
ATOM 820 C C . LYS A 1 100 ? -37.075 -6.477 35.620 1.00 68.25 100 LYS A C 1
ATOM 822 O O . LYS A 1 100 ? -38.066 -7.193 35.477 1.00 68.25 100 LYS A O 1
ATOM 827 N N . ASN A 1 101 ? -36.129 -6.721 36.526 1.00 60.03 101 ASN A N 1
ATOM 828 C CA . ASN A 1 101 ? -36.158 -7.831 37.487 1.00 60.03 101 ASN A CA 1
ATOM 829 C C . ASN A 1 101 ? -36.118 -7.302 38.917 1.00 60.03 101 ASN A C 1
ATOM 831 O O . ASN A 1 101 ? -36.974 -7.727 39.717 1.00 60.03 101 ASN A O 1
#

InterPro domains:
  IPR016449 Potassium channel, inwardly rectifying, Kir [PTHR11767] (21-85)
  IPR040445 Potassium channel, inwardly rectifying, transmembrane domain [PF01007] (26-86)

pLDDT: mean 72.2, std 13.79, range [48.84, 97.19]